Protein AF-X1AUD4-F1 (afdb_monomer)

Foldseek 3Di:
DVVVVVDDDDPPDDDDDDDDDVVVLVVLCVQLVQPLSVVCVVVVHLVLLVLLCQLVVHDSVPQDPLSSVLSVLLVVCQLVPNQLVRSCVVNVHDSVSSVSSNVSVCVSRVSSVVSVVVVVVCCVPPPD

Radius of gyration: 17.7 Å; Cα contacts (8 Å, |Δi|>4): 99; chains: 1; bounding box: 44×34×53 Å

pLDDT: mean 92.96, std 5.99, range [53.84, 97.88]

Solvent-accessible surface area (backbone atoms only — not comparable to full-atom values): 7396 Å² total; per-residue (Å²): 120,71,77,66,67,74,72,74,69,61,90,100,56,80,88,85,88,87,77,75,85,60,51,70,60,53,49,46,22,64,75,28,63,20,62,62,54,39,53,38,61,76,67,70,48,62,56,38,35,52,50,23,15,62,75,68,72,44,54,65,87,70,49,44,77,64,46,28,50,51,29,43,53,48,55,57,31,54,81,68,66,49,48,40,65,57,45,7,65,74,70,72,53,53,47,68,58,30,41,51,52,53,50,54,50,34,72,66,32,51,37,47,45,53,44,51,52,49,50,53,49,44,41,75,74,65,72,109

Organism: NCBI:txid412755

Mean predicted aligned error: 4.43 Å

Secondary structure (DSSP, 8-state):
-GGGGG----TT--------TTHHHHHHHHHH--HHHHHHHHTT--HHHHHHHHHTT--TTT--HHHHHHHHHHHHHHHTT--HHHHHHHHTS-HHHHHHHHHHHHHHSHHHHHHHHHHHHHHHHH--

Nearest PDB structures (foldseek):
  6ur2-assembly1_A  TM=9.340E-01  e=1.225E-08  Geobacillus stearothermophilus
  4dqs-assembly1_A  TM=9.411E-01  e=4.399E-08  Geobacillus kaustophilus HTA426
  2kfn-assembly1_A  TM=9.253E-01  e=4.179E-08  Escherichia coli
  3ht3-assembly2_D  TM=9.462E-01  e=1.104E-07  Geobacillus stearothermophilus
  3po4-assembly1_A  TM=9.477E-01  e=2.146E-07  Thermus aquaticus

Structure (mmCIF, N/CA/C/O backbone):
data_AF-X1AUD4-F1
#
_entry.id   AF-X1AUD4-F1
#
loop_
_atom_site.group_PDB
_atom_site.id
_atom_site.type_symbol
_atom_site.label_atom_id
_atom_site.label_alt_id
_atom_site.label_comp_id
_atom_site.label_asym_id
_atom_site.label_entity_id
_atom_site.label_seq_id
_atom_site.pdbx_PDB_ins_code
_atom_site.Cartn_x
_atom_site.Cartn_y
_atom_site.Cartn_z
_atom_site.occupancy
_atom_site.B_iso_or_equiv
_atom_site.auth_seq_id
_atom_site.auth_comp_id
_atom_site.auth_asym_id
_atom_site.auth_atom_id
_atom_site.pdbx_PDB_model_num
ATOM 1 N N . ARG A 1 1 ? 15.365 6.871 -14.821 1.00 62.34 1 ARG A N 1
ATOM 2 C CA . ARG A 1 1 ? 15.147 5.949 -15.968 1.00 62.34 1 ARG A CA 1
ATOM 3 C C . ARG A 1 1 ? 16.398 5.852 -16.841 1.00 62.34 1 ARG A C 1
ATOM 5 O O . ARG A 1 1 ? 16.784 4.738 -17.149 1.00 62.34 1 ARG A O 1
ATOM 12 N N . GLU A 1 2 ? 17.062 6.969 -17.153 1.00 75.00 2 GLU A N 1
ATOM 13 C CA . GLU A 1 2 ? 18.280 7.003 -17.986 1.00 75.00 2 GLU A CA 1
ATOM 14 C C . GLU A 1 2 ? 19.479 6.236 -17.399 1.00 75.00 2 GLU A C 1
ATOM 16 O O . GLU A 1 2 ? 20.098 5.453 -18.105 1.00 75.00 2 GLU A O 1
ATOM 21 N N . THR A 1 3 ? 19.750 6.336 -16.093 1.00 84.19 3 THR A N 1
ATOM 22 C CA . THR A 1 3 ? 20.922 5.687 -15.466 1.00 84.19 3 THR A CA 1
ATOM 23 C C . THR A 1 3 ? 20.921 4.158 -15.572 1.00 84.19 3 THR A C 1
ATOM 25 O O . THR A 1 3 ? 21.978 3.546 -15.643 1.00 84.19 3 THR A O 1
ATOM 28 N N . ARG A 1 4 ? 19.739 3.522 -15.624 1.00 86.06 4 ARG A N 1
ATOM 29 C CA . ARG A 1 4 ? 19.626 2.059 -15.763 1.00 86.06 4 ARG A CA 1
ATOM 30 C C . ARG A 1 4 ? 20.010 1.570 -17.164 1.00 86.06 4 ARG A C 1
ATOM 32 O O . ARG A 1 4 ? 20.419 0.428 -17.298 1.00 86.06 4 ARG A O 1
ATOM 39 N N . LYS A 1 5 ? 19.920 2.428 -18.189 1.00 88.44 5 LYS A N 1
ATOM 40 C CA . LYS A 1 5 ? 20.269 2.080 -19.578 1.00 88.44 5 LYS A CA 1
ATOM 41 C C . LYS A 1 5 ? 21.779 1.942 -19.803 1.00 88.44 5 LYS A C 1
ATOM 43 O O . LYS A 1 5 ? 22.180 1.413 -20.829 1.00 88.44 5 LYS A O 1
ATOM 48 N N . ALA A 1 6 ? 22.601 2.426 -18.870 1.00 92.38 6 ALA A N 1
ATOM 49 C CA . ALA A 1 6 ? 24.057 2.314 -18.948 1.00 92.38 6 ALA A CA 1
ATOM 50 C C . ALA A 1 6 ? 24.566 0.890 -18.656 1.00 92.38 6 ALA A C 1
ATOM 52 O O . ALA A 1 6 ? 25.694 0.560 -19.013 1.00 92.38 6 ALA A O 1
ATOM 53 N N . PHE A 1 7 ? 23.748 0.045 -18.022 1.00 92.00 7 PHE A N 1
ATOM 54 C CA . PHE A 1 7 ? 24.074 -1.356 -17.773 1.00 92.00 7 PHE A CA 1
ATOM 55 C C . PHE A 1 7 ? 23.689 -2.181 -19.002 1.00 92.00 7 PHE A C 1
ATOM 57 O O . PHE A 1 7 ? 22.526 -2.539 -19.183 1.00 92.00 7 PHE A O 1
ATOM 64 N N . ILE A 1 8 ? 24.673 -2.440 -19.860 1.00 92.69 8 ILE A N 1
ATOM 65 C CA . ILE A 1 8 ? 24.530 -3.248 -21.073 1.00 92.69 8 ILE A CA 1
ATOM 66 C C . ILE A 1 8 ? 25.237 -4.593 -20.907 1.00 92.69 8 ILE A C 1
ATOM 68 O O . ILE A 1 8 ? 26.189 -4.718 -20.138 1.00 92.69 8 ILE A O 1
ATOM 72 N N . VAL A 1 9 ? 24.765 -5.598 -21.637 1.00 94.44 9 VAL A N 1
ATOM 73 C CA . VAL A 1 9 ? 25.384 -6.926 -21.703 1.00 94.44 9 VAL A CA 1
ATOM 74 C C . VAL A 1 9 ? 26.079 -7.107 -23.050 1.00 94.44 9 VAL A C 1
ATOM 76 O O . VAL A 1 9 ? 25.730 -6.445 -24.027 1.00 94.44 9 VAL A O 1
ATOM 79 N N . ASN A 1 10 ? 27.077 -7.988 -23.091 1.00 94.75 10 ASN A N 1
ATOM 80 C CA . ASN A 1 10 ? 27.814 -8.299 -24.314 1.00 94.75 10 ASN A CA 1
ATOM 81 C C . ASN A 1 10 ? 26.915 -8.950 -25.374 1.00 94.75 10 ASN A C 1
ATOM 83 O O . ASN A 1 10 ? 25.841 -9.476 -25.071 1.00 94.75 10 ASN A O 1
ATOM 87 N N . GLU A 1 11 ? 27.401 -8.980 -26.615 1.00 93.00 11 GLU A N 1
ATOM 88 C CA . GLU A 1 11 ?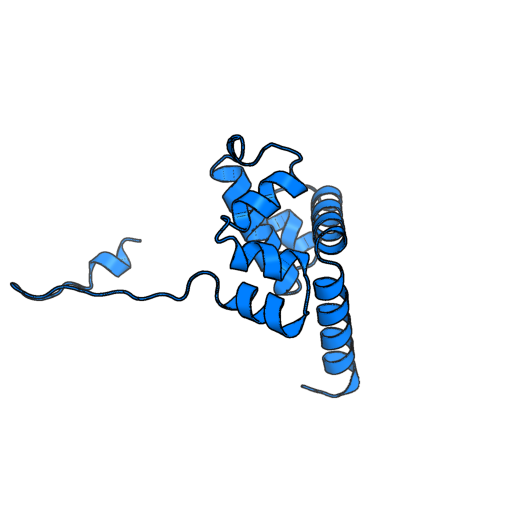 26.759 -9.730 -27.692 1.00 93.00 11 GLU A CA 1
ATOM 89 C C . GLU A 1 11 ? 26.496 -11.188 -27.265 1.00 93.00 11 GLU A C 1
ATOM 91 O O . GLU A 1 11 ? 27.277 -11.804 -26.528 1.00 93.00 11 GLU A O 1
ATOM 96 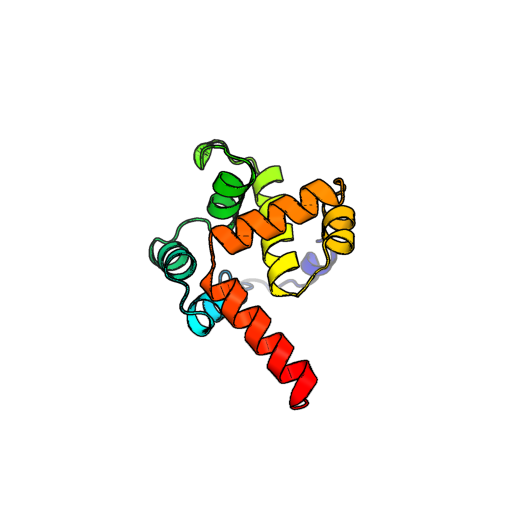N N . ASN A 1 12 ? 25.359 -11.730 -27.704 1.00 95.06 12 ASN A N 1
ATOM 97 C CA . ASN A 1 12 ? 24.858 -13.067 -27.356 1.00 95.06 12 ASN A CA 1
ATOM 98 C C . ASN A 1 12 ? 24.513 -13.298 -25.867 1.00 95.06 12 ASN A C 1
ATOM 100 O O . ASN A 1 12 ? 24.277 -14.440 -25.480 1.00 95.06 12 ASN A O 1
ATOM 104 N N . HIS A 1 13 ? 24.439 -12.249 -25.038 1.00 96.19 13 HIS A N 1
ATOM 105 C CA . HIS A 1 13 ? 23.948 -12.328 -23.657 1.00 96.19 13 HIS A CA 1
ATOM 106 C C . HIS A 1 13 ? 22.642 -11.548 -23.478 1.00 96.19 13 HIS A C 1
ATOM 108 O O . HIS A 1 13 ? 22.326 -10.640 -24.245 1.00 96.19 13 HIS A O 1
ATOM 114 N N . ILE A 1 14 ? 21.892 -11.890 -22.428 1.00 94.56 14 ILE A N 1
ATOM 115 C CA . ILE A 1 14 ? 20.691 -11.165 -22.004 1.00 94.56 14 ILE A CA 1
ATOM 116 C C . ILE A 1 14 ? 20.821 -10.737 -20.545 1.00 94.56 14 ILE A C 1
ATOM 118 O O . ILE A 1 14 ? 21.439 -11.429 -19.736 1.00 94.56 14 ILE A O 1
ATOM 122 N N . LEU A 1 15 ? 20.216 -9.600 -20.207 1.00 94.00 15 LEU A N 1
ATOM 123 C CA . LEU A 1 15 ? 20.011 -9.202 -18.821 1.00 94.00 15 LEU A CA 1
ATOM 124 C C . LEU A 1 15 ? 18.664 -9.766 -18.356 1.00 94.00 15 LEU A C 1
ATOM 126 O O . LEU A 1 15 ? 17.633 -9.455 -18.951 1.00 94.00 15 LEU A O 1
ATOM 130 N N . LEU A 1 16 ? 18.680 -10.596 -17.314 1.00 93.94 16 LEU A N 1
ATOM 131 C CA . LEU A 1 16 ? 17.479 -11.155 -16.694 1.00 93.94 16 LEU A CA 1
ATOM 132 C C . LEU A 1 16 ? 17.183 -10.407 -15.389 1.00 93.94 16 LEU A C 1
ATOM 134 O O . LEU A 1 16 ? 18.053 -10.304 -14.527 1.00 93.94 16 LEU A O 1
ATOM 138 N N . GLU A 1 17 ? 15.955 -9.915 -15.239 1.00 92.31 17 GLU A N 1
ATOM 139 C CA . GLU A 1 17 ? 15.445 -9.310 -14.005 1.00 92.31 17 GLU A CA 1
ATOM 140 C C . GLU A 1 17 ? 14.322 -10.192 -13.454 1.00 92.31 17 GLU A C 1
ATOM 142 O O . GLU A 1 17 ? 13.410 -10.579 -14.186 1.00 92.31 17 GLU A O 1
ATOM 147 N N . ALA A 1 18 ? 14.397 -10.511 -12.164 1.00 94.12 18 ALA A N 1
ATOM 148 C CA . ALA A 1 18 ? 13.346 -11.200 -11.432 1.00 94.12 18 ALA A CA 1
ATOM 149 C C . ALA A 1 18 ? 13.052 -10.396 -10.163 1.00 94.12 18 ALA A C 1
ATOM 151 O O . ALA A 1 18 ? 13.925 -10.238 -9.311 1.00 94.12 18 ALA A O 1
ATOM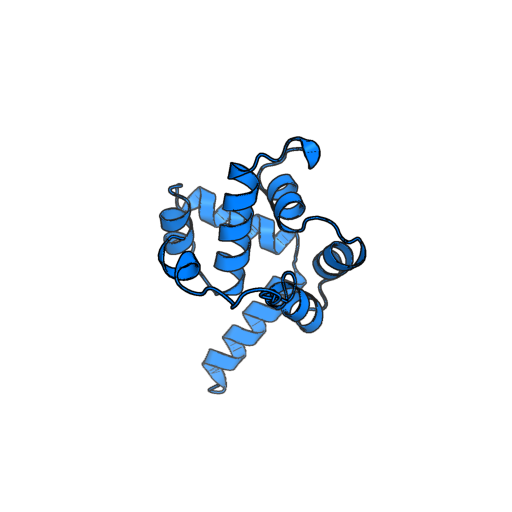 152 N N . ASP A 1 19 ? 11.834 -9.871 -10.070 1.00 93.56 19 ASP A N 1
ATOM 153 C CA . ASP A 1 19 ? 11.360 -9.059 -8.951 1.00 93.56 19 ASP A CA 1
ATOM 154 C C . ASP A 1 19 ? 10.142 -9.730 -8.315 1.00 93.56 19 ASP A C 1
ATOM 156 O O . ASP A 1 19 ? 9.276 -10.275 -9.011 1.00 93.56 19 ASP A O 1
ATOM 160 N N . TYR A 1 20 ? 10.068 -9.708 -6.985 1.00 92.00 20 TYR A N 1
ATOM 161 C CA . TYR A 1 20 ? 8.916 -10.268 -6.297 1.00 92.00 20 TYR A CA 1
ATOM 162 C C . TYR A 1 20 ? 7.710 -9.339 -6.424 1.00 92.00 20 TYR A C 1
ATOM 164 O O . TYR A 1 20 ? 7.689 -8.216 -5.919 1.00 92.00 20 TYR A O 1
ATOM 172 N N . SER A 1 21 ? 6.641 -9.862 -7.017 1.00 87.38 21 SER A N 1
ATOM 173 C CA . SER A 1 21 ? 5.390 -9.129 -7.186 1.00 87.38 21 SER A CA 1
ATOM 174 C C . SER A 1 21 ? 4.725 -8.827 -5.839 1.00 87.38 21 SER A C 1
ATOM 176 O O . SER A 1 21 ? 4.109 -9.695 -5.222 1.00 87.38 21 SER A O 1
ATOM 178 N N . GLN A 1 22 ? 4.839 -7.564 -5.408 1.00 90.19 22 GLN A N 1
ATOM 179 C CA . GLN A 1 22 ? 4.173 -7.001 -4.224 1.00 90.1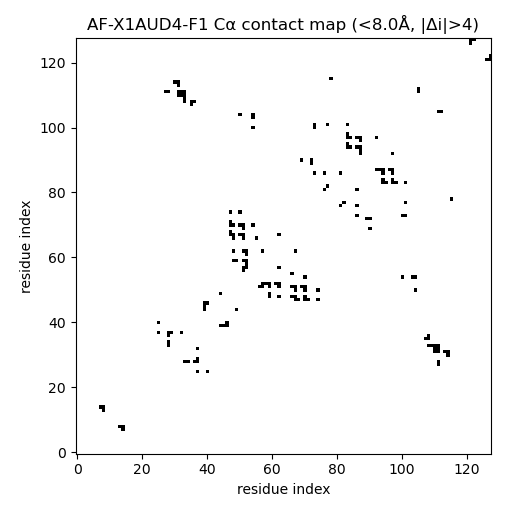9 22 GLN A CA 1
ATOM 180 C C . GLN A 1 22 ? 4.497 -7.749 -2.918 1.00 90.19 22 GLN A C 1
ATOM 182 O O . GLN A 1 22 ? 3.629 -7.920 -2.065 1.00 90.19 22 GLN A O 1
ATOM 187 N N . VAL A 1 23 ? 5.754 -8.179 -2.752 1.00 94.00 23 VAL A N 1
ATOM 188 C CA . VAL A 1 23 ? 6.189 -9.010 -1.612 1.00 94.00 23 VAL A CA 1
ATOM 189 C C . VAL A 1 23 ? 5.820 -8.429 -0.248 1.00 94.00 23 VAL A C 1
ATOM 191 O O . VAL A 1 23 ? 5.350 -9.160 0.613 1.00 94.00 23 VAL A O 1
ATOM 194 N N . GLU A 1 24 ? 5.950 -7.116 -0.068 1.00 93.69 24 GLU A N 1
ATOM 195 C CA . GLU A 1 24 ? 5.653 -6.438 1.201 1.00 93.69 24 GLU A CA 1
ATOM 196 C C . GLU A 1 24 ? 4.179 -6.570 1.590 1.00 93.69 24 GLU A C 1
ATOM 198 O O . GLU A 1 24 ? 3.858 -6.848 2.740 1.00 93.69 24 GLU A O 1
ATOM 203 N N . LEU A 1 25 ? 3.275 -6.440 0.617 1.00 93.88 25 LEU A N 1
ATOM 204 C CA . LEU A 1 25 ? 1.841 -6.573 0.857 1.00 93.88 25 LEU A CA 1
ATOM 205 C C . LEU A 1 25 ? 1.433 -8.034 1.064 1.00 93.88 25 LEU A C 1
ATOM 207 O O . LEU A 1 25 ? 0.514 -8.297 1.829 1.00 93.88 25 LEU A O 1
ATOM 211 N N . ARG A 1 26 ? 2.138 -8.984 0.439 1.00 94.75 26 ARG A N 1
ATOM 212 C CA . ARG A 1 26 ? 1.944 -10.421 0.691 1.00 94.75 26 ARG A CA 1
ATOM 213 C C . ARG A 1 26 ? 2.409 -10.816 2.093 1.00 94.75 26 ARG A C 1
ATOM 215 O O . ARG A 1 26 ? 1.735 -11.593 2.756 1.00 94.75 26 ARG A O 1
ATOM 222 N N . ILE A 1 27 ? 3.525 -10.252 2.560 1.00 95.56 27 ILE A N 1
ATOM 223 C CA . ILE A 1 27 ? 3.986 -10.417 3.945 1.00 95.56 27 ILE A CA 1
ATOM 224 C C . ILE A 1 27 ? 2.968 -9.803 4.904 1.00 95.56 27 ILE A C 1
ATOM 226 O O . ILE A 1 27 ? 2.600 -10.445 5.880 1.00 95.56 27 ILE A O 1
ATOM 230 N N . LEU A 1 28 ? 2.469 -8.600 4.612 1.00 95.44 28 LEU A N 1
ATOM 231 C CA . LEU A 1 28 ? 1.431 -7.976 5.428 1.00 95.44 28 LEU A CA 1
ATOM 232 C C . LEU A 1 28 ? 0.163 -8.833 5.487 1.00 95.44 28 LEU A C 1
ATOM 234 O O . LEU A 1 28 ? -0.360 -9.041 6.574 1.00 95.44 28 LEU A O 1
ATOM 238 N N . ALA A 1 29 ? -0.298 -9.366 4.352 1.00 95.62 29 ALA A N 1
ATOM 239 C CA . ALA A 1 29 ? -1.436 -10.284 4.291 1.00 95.62 29 ALA A CA 1
ATOM 240 C C . ALA A 1 29 ? -1.221 -11.504 5.193 1.00 95.62 29 ALA A C 1
ATOM 242 O O . ALA A 1 29 ? -2.101 -11.871 5.960 1.00 95.62 29 ALA A O 1
ATOM 243 N N . HIS A 1 30 ? -0.024 -12.090 5.138 1.00 96.62 30 HIS A N 1
ATOM 244 C CA . HIS A 1 30 ? 0.330 -13.241 5.957 1.00 96.62 30 HIS A CA 1
ATOM 245 C C . HIS A 1 30 ? 0.379 -12.916 7.456 1.00 96.62 30 HIS A C 1
ATOM 247 O O . HIS A 1 30 ? -0.131 -13.689 8.253 1.00 96.62 30 HIS A O 1
ATOM 253 N N . LEU A 1 31 ? 0.983 -11.789 7.844 1.00 96.56 31 LEU A N 1
ATOM 254 C CA . LEU A 1 31 ? 1.168 -11.422 9.253 1.00 96.56 31 LEU A CA 1
ATOM 255 C C . LEU A 1 31 ? -0.098 -10.872 9.914 1.00 96.56 31 LEU A C 1
ATOM 257 O O . LEU A 1 31 ? -0.279 -11.047 11.114 1.00 96.56 31 LEU A O 1
ATOM 261 N N . SER A 1 32 ? -0.930 -10.164 9.148 1.00 97.06 32 SER A N 1
ATOM 262 C CA . SER A 1 32 ? -2.209 -9.636 9.634 1.00 97.06 32 SER A CA 1
ATOM 263 C C . SER A 1 32 ? -3.332 -10.665 9.595 1.00 97.06 32 SER A C 1
ATOM 265 O O . SER A 1 32 ? -4.341 -10.455 10.250 1.00 97.06 32 SER A O 1
ATOM 267 N N . GLU A 1 33 ? -3.176 -11.740 8.815 1.00 97.38 33 GLU A N 1
ATOM 268 C CA . GLU A 1 33 ? -4.224 -12.736 8.556 1.00 97.38 33 GLU A CA 1
ATOM 269 C C . GLU A 1 33 ? -5.531 -12.121 8.011 1.00 97.38 33 GLU A C 1
ATOM 271 O O . GLU A 1 33 ? -6.613 -12.690 8.136 1.00 97.38 33 GLU A O 1
ATOM 276 N N . ASP A 1 34 ? -5.442 -10.951 7.370 1.00 97.25 34 ASP A N 1
ATOM 277 C CA . ASP A 1 34 ? -6.601 -10.256 6.821 1.00 97.25 34 ASP A CA 1
ATOM 278 C C . ASP A 1 34 ? -7.152 -10.996 5.595 1.00 97.25 34 ASP A C 1
ATOM 280 O O . ASP A 1 34 ? -6.536 -11.017 4.524 1.00 97.25 34 ASP A O 1
ATOM 284 N N . GLU A 1 35 ? -8.331 -11.607 5.740 1.00 95.81 35 GLU A N 1
ATOM 285 C CA . GLU A 1 35 ? -8.935 -12.433 4.692 1.00 95.81 35 GLU A CA 1
ATOM 286 C C . GLU A 1 35 ? -9.191 -11.651 3.400 1.00 95.81 35 GLU A C 1
ATOM 288 O O . GLU A 1 35 ? -9.032 -12.206 2.311 1.00 95.81 35 GLU A O 1
ATOM 293 N N . ASN A 1 36 ? -9.564 -10.370 3.475 1.00 93.38 36 ASN A N 1
ATOM 294 C CA . ASN A 1 36 ? -9.799 -9.560 2.279 1.00 93.38 36 ASN A CA 1
ATOM 295 C C . ASN A 1 36 ? -8.491 -9.340 1.516 1.00 93.38 36 ASN A C 1
ATOM 297 O O . ASN A 1 36 ? -8.450 -9.474 0.287 1.0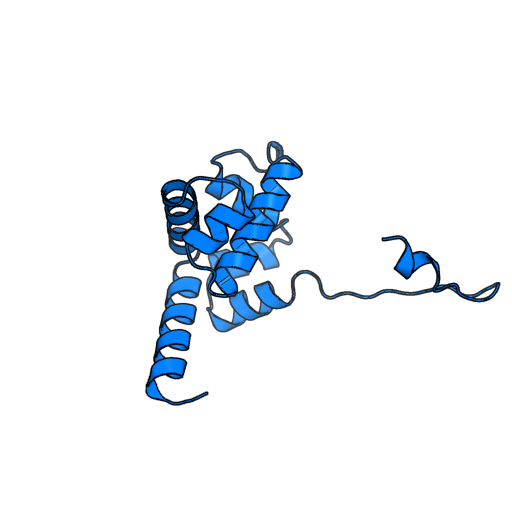0 93.38 36 ASN A O 1
ATOM 301 N N . LEU A 1 37 ? -7.413 -9.046 2.243 1.00 94.19 37 LEU A N 1
ATOM 302 C CA . LEU A 1 37 ? -6.092 -8.871 1.660 1.00 94.19 37 LEU A CA 1
ATOM 303 C C . LEU A 1 37 ? -5.546 -10.191 1.095 1.00 94.19 37 LEU A C 1
ATOM 305 O O . LEU A 1 37 ? -5.075 -10.211 -0.044 1.00 94.19 37 LEU A O 1
ATOM 309 N N . ILE A 1 38 ? -5.669 -11.300 1.827 1.00 95.88 38 ILE A N 1
ATOM 310 C CA . ILE A 1 38 ? -5.264 -12.640 1.371 1.00 95.88 38 ILE A CA 1
ATOM 311 C C . ILE A 1 38 ? -6.014 -13.018 0.090 1.00 95.88 38 ILE A C 1
ATOM 313 O O . ILE A 1 38 ? -5.384 -13.298 -0.933 1.00 95.88 38 ILE A O 1
ATOM 317 N N . ASN A 1 39 ? -7.348 -12.930 0.099 1.00 94.38 39 ASN A N 1
ATOM 318 C CA . ASN A 1 39 ? -8.185 -13.258 -1.056 1.00 94.38 39 ASN A CA 1
ATOM 319 C C . ASN A 1 39 ? -7.829 -12.419 -2.293 1.00 94.38 39 ASN A C 1
ATOM 321 O O . ASN A 1 39 ? -7.921 -12.908 -3.422 1.00 94.38 39 ASN A O 1
ATOM 325 N N . SER A 1 40 ? -7.415 -11.161 -2.106 1.00 92.50 40 SER A N 1
ATOM 326 C CA . SER A 1 40 ? -6.981 -10.310 -3.218 1.00 92.50 40 SER A CA 1
ATOM 327 C C . SER A 1 40 ? -5.714 -10.840 -3.906 1.00 92.50 40 SER A C 1
ATOM 329 O O . SER A 1 40 ? -5.587 -10.759 -5.127 1.00 92.50 40 SER A O 1
ATOM 331 N N . PHE A 1 41 ? -4.799 -11.454 -3.154 1.00 92.38 41 PHE A N 1
ATOM 332 C CA . PHE A 1 41 ? -3.576 -12.028 -3.710 1.00 92.38 41 PHE A CA 1
ATOM 333 C C . PHE A 1 41 ? -3.759 -13.446 -4.248 1.00 92.38 41 PHE A C 1
ATOM 335 O O . PHE A 1 41 ? -3.083 -13.803 -5.212 1.00 92.38 41 PHE A O 1
ATOM 342 N N . GLU A 1 42 ? -4.656 -14.244 -3.668 1.00 93.31 42 GLU A N 1
ATOM 343 C CA . GLU A 1 42 ? -4.961 -15.596 -4.159 1.00 93.31 42 GLU A CA 1
ATOM 344 C C . GLU A 1 42 ? -5.700 -15.585 -5.499 1.00 93.31 42 GLU A C 1
ATOM 346 O O . GLU A 1 42 ? -5.499 -16.464 -6.334 1.00 93.31 42 GLU A O 1
ATOM 351 N N . ARG A 1 43 ? -6.530 -14.564 -5.736 1.00 92.31 43 ARG A N 1
ATOM 352 C CA . ARG A 1 43 ? -7.289 -14.401 -6.987 1.00 92.31 43 ARG A CA 1
ATOM 353 C C . ARG A 1 43 ? -6.496 -13.718 -8.104 1.00 92.31 43 ARG A C 1
ATOM 355 O O . ARG A 1 43 ? -7.076 -13.427 -9.146 1.00 92.31 43 ARG A O 1
ATOM 362 N N . ASP A 1 44 ? -5.214 -13.433 -7.870 1.00 86.44 44 ASP A N 1
ATOM 363 C CA . ASP A 1 44 ? -4.311 -12.723 -8.788 1.00 86.44 44 ASP A CA 1
ATOM 364 C C . ASP A 1 44 ? -4.917 -11.421 -9.352 1.00 86.44 44 ASP A C 1
ATOM 366 O O . ASP A 1 44 ? -4.697 -11.031 -10.501 1.00 86.44 44 ASP A O 1
ATOM 370 N N . VAL A 1 45 ? -5.732 -10.733 -8.541 1.00 87.25 45 VAL A N 1
ATOM 371 C CA . VAL A 1 45 ? -6.304 -9.446 -8.940 1.00 87.25 45 VAL A CA 1
ATOM 372 C C . VAL A 1 45 ? -5.255 -8.351 -8.779 1.00 87.25 45 VAL A C 1
ATOM 374 O O . VAL A 1 45 ? -4.437 -8.371 -7.861 1.00 87.25 45 VAL A O 1
ATOM 377 N N . ASP A 1 46 ? -5.284 -7.344 -9.657 1.00 92.44 46 ASP A N 1
ATOM 378 C CA . ASP A 1 46 ? -4.432 -6.163 -9.497 1.00 92.44 46 ASP A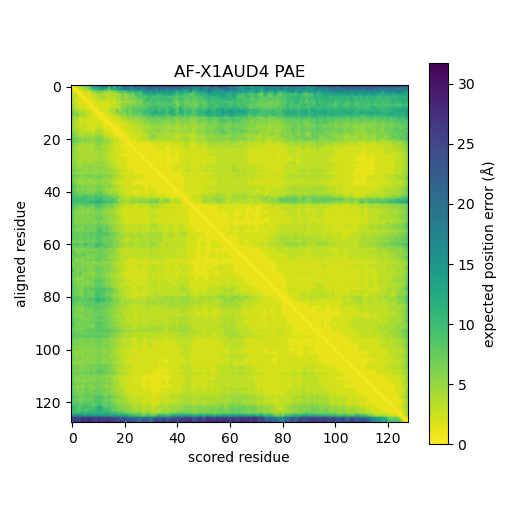 CA 1
ATOM 379 C C . ASP A 1 46 ? -4.849 -5.412 -8.229 1.00 92.44 46 ASP A C 1
ATOM 381 O O . ASP A 1 46 ? -5.772 -4.594 -8.246 1.00 92.44 46 ASP A O 1
ATOM 385 N N . PHE A 1 47 ? -4.157 -5.699 -7.127 1.00 92.19 47 PHE A N 1
ATOM 386 C CA . PHE A 1 47 ? -4.484 -5.185 -5.802 1.00 92.19 47 PHE A CA 1
ATOM 387 C C . PHE A 1 47 ? -4.595 -3.658 -5.777 1.00 92.19 47 PHE A C 1
ATOM 389 O O . PHE A 1 47 ? -5.517 -3.111 -5.188 1.00 92.19 47 PHE A O 1
ATOM 396 N N . HIS A 1 48 ? -3.722 -2.939 -6.491 1.00 94.75 48 HIS A N 1
ATOM 397 C CA . HIS A 1 48 ? -3.798 -1.477 -6.544 1.00 94.75 48 HIS A CA 1
ATOM 398 C C . HIS A 1 48 ? -5.018 -0.972 -7.316 1.00 94.75 48 HIS A C 1
ATOM 400 O O . HIS A 1 48 ? -5.517 0.110 -7.011 1.00 94.75 48 HIS A O 1
ATOM 406 N N . ARG A 1 49 ? -5.497 -1.718 -8.320 1.00 95.75 49 ARG A N 1
ATOM 407 C CA . ARG A 1 49 ? -6.783 -1.409 -8.959 1.00 95.75 49 ARG A CA 1
ATOM 408 C C . ARG A 1 49 ? -7.941 -1.716 -8.024 1.00 95.75 49 ARG A C 1
ATOM 410 O O . ARG A 1 49 ? -8.841 -0.891 -7.954 1.00 95.75 49 ARG A O 1
ATOM 417 N N . LEU A 1 50 ? -7.888 -2.827 -7.288 1.00 94.00 50 LEU A N 1
ATOM 418 C CA . LEU A 1 50 ? -8.910 -3.182 -6.300 1.00 94.00 50 LEU A CA 1
ATOM 419 C C . LEU A 1 50 ? -9.055 -2.088 -5.247 1.00 94.00 50 LEU A C 1
ATOM 421 O O . LEU A 1 50 ? -10.142 -1.542 -5.082 1.00 94.00 50 LEU A O 1
ATOM 425 N N . THR A 1 51 ? -7.944 -1.685 -4.632 1.00 93.50 51 THR A N 1
ATOM 426 C CA . THR A 1 51 ? -7.943 -0.579 -3.674 1.00 93.50 51 THR A CA 1
ATOM 427 C C . THR A 1 51 ? -8.457 0.714 -4.316 1.00 93.50 51 THR A C 1
ATOM 429 O O . THR A 1 51 ? -9.260 1.415 -3.716 1.00 93.50 51 THR A O 1
ATOM 432 N N . ALA A 1 52 ? -8.044 1.043 -5.547 1.00 95.81 52 ALA A N 1
ATOM 433 C CA . ALA A 1 52 ? -8.535 2.245 -6.227 1.00 95.81 52 ALA A CA 1
ATOM 434 C C . ALA A 1 52 ? -10.051 2.200 -6.473 1.00 95.81 52 ALA A C 1
ATOM 436 O O . ALA A 1 52 ? -10.739 3.191 -6.261 1.00 95.81 52 ALA A O 1
ATOM 437 N N . SER A 1 53 ? -10.570 1.058 -6.919 1.00 95.44 53 SER A N 1
ATOM 438 C CA . SER A 1 53 ? -11.997 0.847 -7.158 1.00 95.44 53 SER A CA 1
ATOM 439 C C . SER A 1 53 ? -12.808 1.086 -5.883 1.00 95.44 53 SER A C 1
ATOM 441 O O . SER A 1 53 ? -13.817 1.785 -5.927 1.00 95.44 53 SER A O 1
ATOM 443 N N . GLN A 1 54 ? -12.312 0.587 -4.749 1.00 91.62 54 GLN A N 1
ATOM 444 C CA . GLN A 1 54 ? -12.933 0.751 -3.436 1.00 91.62 54 GLN A CA 1
ATOM 445 C C . GLN A 1 54 ? -12.862 2.205 -2.942 1.00 91.62 54 GLN A C 1
ATOM 447 O O . GLN A 1 54 ? -13.899 2.800 -2.670 1.00 91.62 54 GLN A O 1
ATOM 452 N N . LEU A 1 55 ? -11.665 2.802 -2.897 1.00 91.75 55 LEU A N 1
ATOM 453 C CA . LEU A 1 55 ? -11.448 4.143 -2.331 1.00 91.75 55 LEU A CA 1
ATOM 454 C C . LEU A 1 55 ? -12.092 5.268 -3.148 1.00 91.75 55 LEU A C 1
ATOM 456 O O . LEU A 1 55 ? -12.555 6.263 -2.598 1.00 91.75 55 LEU A O 1
ATOM 460 N N . PHE A 1 56 ? -12.095 5.136 -4.476 1.00 92.31 56 PHE A N 1
ATOM 461 C CA . PHE A 1 56 ? -12.657 6.151 -5.371 1.00 92.31 56 PHE A CA 1
ATOM 462 C C . PHE A 1 56 ? -14.090 5.829 -5.802 1.00 92.31 56 PHE A C 1
ATOM 464 O O . PHE A 1 56 ? -14.667 6.588 -6.578 1.00 92.31 56 PHE A O 1
ATOM 471 N N . ASN A 1 57 ? -14.660 4.723 -5.307 1.00 93.31 57 ASN A N 1
ATOM 472 C CA . ASN A 1 57 ? -16.006 4.255 -5.627 1.00 93.31 57 ASN A CA 1
ATOM 473 C C . ASN A 1 57 ? -16.283 4.196 -7.146 1.00 93.31 57 ASN A C 1
ATOM 475 O O . ASN A 1 57 ? -17.280 4.719 -7.646 1.00 93.31 57 ASN A O 1
ATOM 479 N N . VAL A 1 58 ? -15.366 3.572 -7.888 1.00 96.56 58 VAL A N 1
ATOM 480 C CA . VAL A 1 58 ? -15.467 3.339 -9.341 1.00 96.56 58 VAL A CA 1
ATOM 481 C C . VAL A 1 58 ? -15.337 1.855 -9.634 1.00 96.56 58 VAL A C 1
ATOM 483 O O . VAL A 1 58 ? -14.758 1.119 -8.835 1.00 96.56 58 VAL A O 1
ATOM 486 N N . LYS A 1 59 ? -15.819 1.376 -10.782 1.00 96.88 59 LYS A N 1
ATOM 487 C CA . LYS A 1 59 ? -15.613 -0.034 -11.140 1.00 96.88 59 LYS A CA 1
ATOM 488 C C . LYS A 1 59 ? -14.143 -0.317 -11.467 1.00 96.88 59 LYS A C 1
ATOM 490 O O . LYS A 1 59 ? -13.394 0.564 -11.883 1.00 96.88 59 LYS A O 1
ATOM 495 N N . MET A 1 60 ? -13.723 -1.571 -11.309 1.00 94.81 60 MET A N 1
ATOM 496 C CA . MET A 1 60 ? -12.342 -2.022 -11.555 1.00 94.81 60 MET A CA 1
ATOM 497 C C . MET A 1 60 ? -11.811 -1.697 -12.961 1.00 94.81 60 MET A C 1
ATOM 499 O O . MET A 1 60 ? -10.633 -1.362 -13.132 1.00 94.81 60 MET A O 1
ATOM 503 N N . ASP A 1 61 ? -12.676 -1.804 -13.964 1.00 96.06 61 ASP A N 1
ATOM 504 C CA . ASP A 1 61 ? -12.415 -1.492 -15.370 1.00 96.06 61 ASP A CA 1
ATOM 505 C C . ASP A 1 61 ? -12.372 0.020 -15.648 1.00 96.06 61 ASP A C 1
ATOM 507 O O . ASP A 1 61 ? -11.666 0.459 -16.555 1.00 96.06 61 ASP A O 1
ATOM 511 N N . GLU A 1 62 ? -13.030 0.824 -14.813 1.00 97.31 62 GLU A N 1
ATOM 512 C CA . GLU A 1 62 ? -13.011 2.292 -14.852 1.00 97.31 62 GLU A CA 1
ATOM 513 C C . GLU A 1 62 ? -11.793 2.893 -14.121 1.00 97.31 62 GLU A C 1
ATOM 515 O O . GLU A 1 62 ? -11.511 4.090 -14.235 1.00 97.31 62 GLU A O 1
ATOM 520 N N . VAL A 1 63 ? -11.009 2.076 -13.404 1.00 97.88 63 VAL A N 1
ATOM 521 C CA . VAL A 1 63 ? -9.791 2.540 -12.727 1.00 97.88 63 VAL A CA 1
ATOM 522 C C . VAL A 1 63 ? -8.756 3.012 -13.752 1.00 97.88 63 VAL A C 1
ATOM 524 O O . VAL A 1 63 ? -8.149 2.231 -14.496 1.00 97.88 63 VAL A O 1
ATOM 527 N N . THR A 1 64 ? -8.488 4.316 -13.738 1.00 97.81 64 THR A N 1
ATOM 528 C CA . THR A 1 64 ? -7.467 4.936 -14.589 1.00 97.81 64 THR A CA 1
ATOM 529 C C . THR A 1 64 ? -6.046 4.683 -14.056 1.00 97.81 64 THR A C 1
ATOM 531 O O . THR A 1 64 ? -5.855 4.420 -12.862 1.00 97.81 64 THR A O 1
ATOM 534 N N . PRO A 1 65 ? -4.995 4.821 -14.891 1.00 97.12 65 PRO A N 1
ATOM 535 C CA . PRO A 1 65 ? -3.606 4.734 -14.430 1.00 97.12 65 PRO A CA 1
ATOM 536 C C . PRO A 1 65 ? -3.251 5.734 -13.320 1.00 97.12 65 PRO A C 1
ATOM 538 O O . PRO A 1 65 ? -2.368 5.457 -12.506 1.00 97.12 65 PRO A O 1
ATOM 541 N N . THR A 1 66 ? -3.925 6.887 -13.288 1.00 95.69 66 THR A N 1
ATOM 542 C CA . THR A 1 66 ? -3.762 7.899 -12.238 1.00 95.69 66 THR A CA 1
ATOM 543 C C . THR A 1 66 ? -4.358 7.407 -10.926 1.00 95.69 66 THR A C 1
ATOM 545 O O . THR A 1 66 ? -3.639 7.375 -9.932 1.00 95.69 66 THR A O 1
ATOM 548 N N . LEU A 1 67 ? -5.606 6.921 -10.936 1.00 95.50 67 LEU A N 1
ATOM 549 C CA . LEU A 1 67 ? -6.258 6.366 -9.742 1.00 95.50 67 LEU A CA 1
ATOM 550 C C . LEU A 1 67 ? -5.474 5.179 -9.174 1.00 95.50 67 LEU A C 1
ATOM 552 O O . LEU A 1 67 ? -5.182 5.138 -7.981 1.00 95.50 67 LEU A O 1
ATOM 556 N N . ARG A 1 68 ? -5.012 4.268 -10.040 1.00 96.62 68 ARG A N 1
ATOM 557 C CA . ARG A 1 68 ? -4.144 3.150 -9.642 1.00 96.62 68 ARG A CA 1
ATOM 558 C C . ARG A 1 68 ? -2.847 3.625 -8.976 1.00 96.62 68 ARG A C 1
ATOM 560 O O . ARG A 1 68 ? -2.364 3.002 -8.032 1.00 96.62 68 ARG A O 1
ATOM 567 N N . ARG A 1 69 ? -2.245 4.714 -9.470 1.00 94.62 69 ARG A N 1
ATOM 568 C CA . ARG A 1 69 ? -1.019 5.287 -8.891 1.00 94.62 69 ARG A CA 1
ATOM 569 C C . ARG A 1 69 ? -1.286 5.933 -7.533 1.00 94.62 69 ARG A C 1
ATOM 571 O O . ARG A 1 69 ? -0.464 5.753 -6.636 1.00 94.62 69 ARG A O 1
ATOM 578 N N . SER A 1 70 ? -2.407 6.637 -7.386 1.00 93.50 70 SER A N 1
ATOM 579 C CA . SER A 1 70 ? -2.843 7.204 -6.108 1.00 93.50 70 SER A CA 1
ATOM 580 C C . SER A 1 70 ? -3.095 6.102 -5.083 1.00 93.50 70 SER A C 1
ATOM 582 O O . SER A 1 70 ? -2.493 6.137 -4.018 1.00 93.50 70 SER A O 1
ATOM 584 N N . ALA A 1 71 ? -3.844 5.055 -5.439 1.00 94.75 71 ALA A N 1
ATOM 585 C CA . ALA A 1 71 ? -4.073 3.902 -4.568 1.00 94.75 71 ALA A CA 1
ATOM 586 C C . ALA A 1 71 ? -2.772 3.190 -4.174 1.00 94.75 71 ALA A C 1
ATOM 588 O O . ALA A 1 71 ? -2.578 2.839 -3.016 1.00 94.75 71 ALA A O 1
ATOM 589 N N . LYS A 1 72 ? -1.811 3.054 -5.100 1.00 95.00 72 LYS A N 1
ATOM 590 C CA . LYS A 1 72 ? -0.467 2.568 -4.756 1.00 95.00 72 LYS A CA 1
ATOM 591 C C . LYS A 1 72 ? 0.210 3.459 -3.707 1.00 95.00 72 LYS A C 1
ATOM 593 O O . LYS A 1 72 ? 0.814 2.942 -2.773 1.00 95.00 72 LYS A O 1
ATOM 598 N N . ALA A 1 73 ? 0.149 4.780 -3.864 1.00 94.06 73 ALA A N 1
ATOM 599 C CA . ALA A 1 73 ? 0.726 5.710 -2.896 1.00 94.06 73 ALA A CA 1
ATOM 600 C C . ALA A 1 73 ? 0.006 5.669 -1.536 1.00 94.06 73 ALA A C 1
ATOM 602 O O . ALA A 1 73 ? 0.689 5.792 -0.524 1.00 94.06 73 ALA A O 1
ATOM 603 N N . ILE A 1 74 ? -1.312 5.445 -1.521 1.00 94.00 74 ILE A N 1
ATOM 604 C CA . ILE A 1 74 ? -2.119 5.242 -0.310 1.00 94.00 74 ILE A CA 1
ATOM 605 C C . ILE A 1 74 ? -1.701 3.952 0.395 1.00 94.00 74 ILE A C 1
ATOM 607 O O . ILE A 1 74 ? -1.241 4.034 1.527 1.00 94.00 74 ILE A O 1
ATOM 611 N N . ASN A 1 75 ? -1.727 2.800 -0.286 1.00 92.94 75 ASN A N 1
ATOM 612 C CA . ASN A 1 75 ? -1.357 1.504 0.302 1.00 92.94 75 ASN A CA 1
ATOM 613 C C . ASN A 1 75 ? 0.029 1.565 0.947 1.00 92.94 75 ASN A C 1
ATOM 615 O O . ASN A 1 75 ? 0.182 1.282 2.130 1.00 92.94 75 ASN A O 1
ATOM 619 N N . PHE A 1 76 ? 1.044 2.005 0.196 1.00 92.81 76 PHE A N 1
ATOM 620 C CA . PHE A 1 76 ? 2.393 2.113 0.750 1.00 92.81 76 PHE A CA 1
ATOM 621 C C . PHE A 1 76 ? 2.516 3.235 1.788 1.00 92.81 76 PHE A C 1
ATOM 623 O O . PHE A 1 76 ? 3.317 3.128 2.703 1.00 92.81 76 PHE A O 1
ATOM 630 N N . GLY A 1 77 ? 1.738 4.313 1.686 1.00 93.31 77 GLY A N 1
ATOM 631 C CA . GLY A 1 77 ? 1.699 5.341 2.724 1.00 93.31 77 GLY A CA 1
ATOM 632 C C . GLY A 1 77 ? 1.223 4.769 4.057 1.00 93.31 77 GLY A C 1
ATOM 633 O O . GLY A 1 77 ? 1.906 4.924 5.066 1.00 93.31 77 GLY A O 1
ATOM 634 N N . ILE A 1 78 ? 0.096 4.063 4.043 1.00 91.44 78 ILE A N 1
ATOM 635 C CA . ILE A 1 78 ? -0.556 3.533 5.241 1.00 91.44 78 ILE A CA 1
ATOM 636 C C . ILE A 1 78 ? 0.300 2.461 5.914 1.00 91.44 78 ILE A C 1
ATOM 638 O O . ILE A 1 78 ? 0.580 2.578 7.105 1.00 91.44 78 ILE A O 1
ATOM 642 N N . ILE A 1 79 ? 0.784 1.460 5.167 1.00 91.00 79 ILE A N 1
ATOM 643 C CA . ILE A 1 79 ? 1.550 0.348 5.766 1.00 91.00 79 ILE A CA 1
ATOM 644 C C . ILE A 1 79 ? 2.889 0.805 6.364 1.00 91.00 79 ILE A C 1
ATOM 646 O O . ILE A 1 79 ? 3.425 0.149 7.249 1.00 91.00 79 ILE A O 1
ATOM 650 N N . TYR A 1 80 ? 3.421 1.941 5.898 1.00 90.69 80 TYR A N 1
ATOM 651 C CA . TYR A 1 80 ? 4.633 2.561 6.435 1.00 90.69 80 TYR A CA 1
ATOM 652 C C . TYR A 1 80 ? 4.351 3.659 7.471 1.00 90.69 80 TYR A C 1
ATOM 654 O O . TYR A 1 80 ? 5.259 4.404 7.842 1.00 90.69 80 TYR A O 1
ATOM 662 N N . GLY A 1 81 ? 3.111 3.772 7.954 1.00 89.75 81 GLY A N 1
ATOM 663 C CA . GLY A 1 81 ? 2.747 4.684 9.037 1.00 89.75 81 GLY A CA 1
ATOM 664 C C . GLY A 1 81 ? 2.771 6.162 8.644 1.00 89.75 81 GLY A C 1
ATOM 665 O O . GLY A 1 81 ? 3.064 7.024 9.476 1.00 89.75 81 GLY A O 1
ATOM 666 N N . MET A 1 82 ? 2.498 6.484 7.377 1.00 93.50 82 MET A N 1
ATOM 667 C CA . MET A 1 82 ? 2.366 7.869 6.932 1.00 93.50 82 MET A CA 1
ATOM 668 C C . MET A 1 82 ? 1.172 8.530 7.627 1.00 93.50 82 MET A C 1
ATOM 670 O O . MET A 1 82 ? 0.059 8.014 7.612 1.00 93.50 82 MET A O 1
ATOM 674 N N . THR A 1 83 ? 1.401 9.701 8.218 1.00 93.62 83 THR A N 1
ATOM 675 C CA . THR A 1 83 ? 0.328 10.495 8.826 1.00 93.62 83 THR A CA 1
ATOM 676 C C . THR A 1 83 ? -0.604 11.062 7.752 1.00 93.62 83 THR A C 1
ATOM 678 O O . THR A 1 83 ? -0.185 11.235 6.604 1.00 93.62 83 THR A O 1
ATOM 681 N N . LYS A 1 84 ? -1.836 11.442 8.124 1.00 95.75 84 LYS A N 1
ATOM 682 C CA . LYS A 1 84 ? -2.774 12.112 7.203 1.00 95.75 84 LYS A CA 1
ATOM 683 C C . LYS A 1 84 ? -2.165 13.340 6.519 1.00 95.75 84 LYS A C 1
ATOM 685 O O . LYS A 1 84 ? -2.264 13.470 5.306 1.00 95.75 84 LYS A O 1
ATOM 690 N N . PHE A 1 85 ? -1.398 14.147 7.257 1.00 96.38 85 PHE A N 1
ATOM 691 C CA . PHE A 1 85 ? -0.627 15.268 6.709 1.00 96.38 85 PHE A CA 1
ATOM 692 C C . PHE A 1 85 ? 0.388 14.826 5.639 1.00 96.38 85 PHE A C 1
ATOM 694 O O . PHE A 1 85 ? 0.483 15.418 4.561 1.00 96.38 85 PHE A O 1
ATOM 701 N N . GLY A 1 86 ? 1.156 13.766 5.918 1.00 95.50 86 GLY A N 1
ATOM 702 C CA . GLY A 1 86 ? 2.134 13.227 4.973 1.00 95.50 86 GLY A CA 1
ATOM 703 C C . GLY A 1 86 ? 1.476 12.686 3.704 1.00 95.50 86 GLY A C 1
ATOM 704 O O . GLY A 1 86 ? 1.968 12.930 2.597 1.00 95.50 86 GLY A O 1
ATOM 705 N N . LEU A 1 87 ? 0.346 11.997 3.863 1.00 95.50 87 LEU A N 1
ATOM 706 C CA . LEU A 1 87 ? -0.408 11.417 2.760 1.00 95.50 87 LEU A CA 1
ATOM 707 C C . LEU A 1 87 ? -1.066 12.502 1.901 1.00 95.50 87 LEU A C 1
ATOM 709 O O . LEU A 1 87 ? -0.917 12.475 0.679 1.00 95.50 87 LEU A O 1
ATOM 713 N N . ALA A 1 88 ? -1.677 13.506 2.532 1.00 96.38 88 ALA A N 1
ATOM 714 C CA . ALA A 1 88 ? -2.256 14.672 1.871 1.00 96.38 88 ALA A CA 1
ATOM 715 C C . ALA A 1 88 ? -1.225 15.395 0.998 1.00 96.38 88 ALA A C 1
ATOM 717 O O . ALA A 1 88 ? -1.446 15.615 -0.193 1.00 96.38 88 ALA A O 1
ATOM 718 N N . LYS A 1 89 ? -0.032 15.655 1.548 1.00 95.56 89 LYS A N 1
ATOM 719 C CA . LYS A 1 89 ? 1.075 16.266 0.802 1.00 95.56 89 LYS A CA 1
ATOM 720 C C . LYS A 1 89 ? 1.545 15.400 -0.369 1.00 95.56 89 LYS A C 1
ATOM 722 O O . LYS A 1 89 ? 1.869 15.932 -1.429 1.00 95.56 89 LYS A O 1
ATOM 727 N N . ARG A 1 90 ? 1.613 14.076 -0.193 1.00 92.50 90 ARG A N 1
ATOM 728 C CA . ARG A 1 90 ? 2.069 13.143 -1.238 1.00 92.50 90 ARG A CA 1
ATOM 729 C C . ARG A 1 90 ? 1.084 13.039 -2.401 1.00 92.50 90 ARG A C 1
ATOM 731 O O . ARG A 1 90 ? 1.517 12.895 -3.543 1.00 92.50 90 ARG A O 1
ATOM 738 N N . LEU A 1 91 ? -0.210 13.070 -2.102 1.00 92.00 91 LEU A N 1
ATOM 739 C CA . LEU A 1 91 ? -1.286 12.967 -3.086 1.00 92.00 91 LEU A CA 1
ATOM 740 C C . LEU A 1 91 ? -1.735 14.330 -3.627 1.00 92.00 91 LEU A C 1
ATOM 742 O O . LEU A 1 91 ? -2.453 14.364 -4.621 1.00 92.00 91 LEU A O 1
ATOM 746 N N . ASN A 1 92 ? -1.271 15.428 -3.021 1.00 94.38 92 ASN A N 1
ATOM 747 C CA . ASN A 1 92 ? -1.703 16.792 -3.316 1.00 94.38 92 ASN A CA 1
ATOM 748 C C . ASN A 1 92 ? -3.226 16.967 -3.148 1.00 94.38 92 ASN A C 1
ATOM 750 O O . ASN A 1 92 ? -3.904 17.466 -4.046 1.00 94.38 92 ASN A O 1
ATOM 754 N N . ILE A 1 93 ? -3.740 16.521 -1.999 1.00 94.62 93 ILE A N 1
ATOM 755 C CA . ILE A 1 93 ? -5.157 16.571 -1.596 1.00 94.62 93 ILE A CA 1
ATOM 756 C C . ILE A 1 93 ? -5.297 17.247 -0.223 1.00 94.62 93 ILE A C 1
ATOM 758 O O . ILE A 1 93 ? -4.295 17.580 0.415 1.00 94.62 93 ILE A O 1
ATOM 762 N N . LEU A 1 94 ? -6.533 17.443 0.237 1.00 97.25 94 LEU A N 1
ATOM 763 C CA . LEU A 1 94 ? -6.816 17.962 1.578 1.00 97.25 94 LEU A CA 1
ATOM 764 C C . LEU A 1 94 ? -6.531 16.908 2.663 1.00 97.25 94 LEU A C 1
ATOM 766 O O . LEU A 1 94 ? -6.627 15.707 2.413 1.00 97.25 94 LEU A O 1
ATOM 770 N N . GLU A 1 95 ? -6.202 17.349 3.881 1.00 96.81 95 GLU A N 1
ATOM 771 C CA . GLU A 1 95 ? -5.961 16.437 5.014 1.00 96.81 95 GLU A CA 1
ATOM 772 C C . GLU A 1 95 ? -7.188 15.593 5.361 1.00 96.81 95 GLU A C 1
ATOM 774 O O . GLU A 1 95 ? -7.036 14.396 5.588 1.00 96.81 95 GLU A O 1
ATOM 779 N N . ASP A 1 96 ? -8.384 16.184 5.319 1.00 97.12 96 ASP A N 1
ATOM 780 C CA . ASP A 1 96 ? -9.644 15.477 5.582 1.00 97.12 96 ASP A CA 1
ATOM 781 C C . ASP A 1 96 ? -9.901 14.370 4.544 1.00 97.12 96 ASP A C 1
ATOM 783 O O . ASP A 1 96 ? -10.399 13.293 4.862 1.00 97.12 96 ASP A O 1
ATOM 787 N N . GLU A 1 97 ? -9.511 14.603 3.286 1.00 94.88 97 GLU A N 1
ATOM 788 C CA . GLU A 1 97 ? -9.618 13.602 2.220 1.00 94.88 97 GLU A CA 1
ATOM 789 C C . GLU A 1 97 ? -8.618 12.458 2.442 1.00 94.88 97 GLU A C 1
ATOM 791 O O . GLU A 1 97 ? -8.956 11.285 2.285 1.00 94.88 97 GLU A O 1
ATOM 796 N N . ALA A 1 98 ? -7.394 12.786 2.866 1.00 95.69 98 ALA A N 1
ATOM 797 C CA . ALA A 1 98 ? -6.392 11.790 3.224 1.00 95.69 98 ALA A CA 1
ATOM 798 C C . ALA A 1 98 ? -6.815 10.949 4.439 1.00 95.69 98 ALA A C 1
ATOM 800 O O . ALA A 1 98 ? -6.575 9.744 4.445 1.00 95.69 98 ALA A O 1
ATOM 801 N N . GLU A 1 99 ? -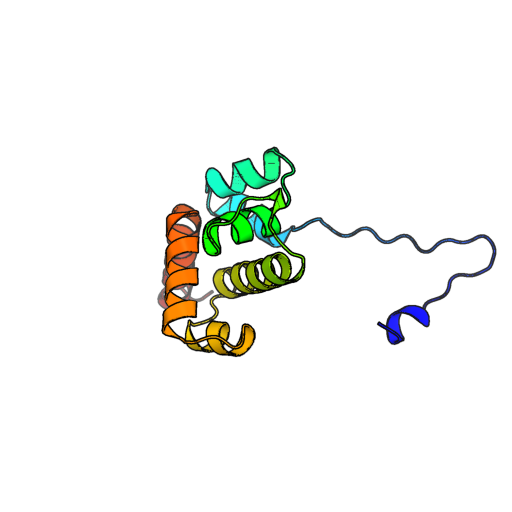7.437 11.564 5.446 1.00 96.19 99 GLU A N 1
ATOM 802 C CA . GLU A 1 99 ? -7.995 10.877 6.615 1.00 96.19 99 GLU A CA 1
ATOM 803 C C . GLU A 1 99 ? -9.091 9.893 6.204 1.00 96.19 99 GLU A C 1
ATOM 805 O O . GLU A 1 99 ? -8.986 8.712 6.521 1.00 96.19 99 GLU A O 1
ATOM 810 N N . ASN A 1 100 ? -10.042 10.332 5.377 1.00 95.62 100 ASN A N 1
ATOM 811 C CA . ASN A 1 100 ? -11.092 9.468 4.840 1.00 95.62 100 ASN A CA 1
ATOM 812 C C . ASN A 1 100 ? -10.523 8.270 4.050 1.00 95.62 100 ASN A C 1
ATOM 814 O O . ASN A 1 100 ? -11.001 7.148 4.193 1.00 95.62 100 ASN A O 1
ATOM 818 N N . TYR A 1 101 ? -9.464 8.459 3.252 1.00 95.12 101 TYR A N 1
ATOM 819 C CA . TYR A 1 101 ? -8.815 7.332 2.567 1.00 95.12 101 TYR A CA 1
ATOM 820 C C . TYR A 1 101 ? -8.131 6.350 3.524 1.00 95.12 101 TYR A C 1
ATOM 822 O O . TYR A 1 101 ? -8.115 5.150 3.248 1.00 95.12 101 TYR A O 1
ATOM 830 N N . ILE A 1 102 ? -7.556 6.835 4.628 1.00 94.69 102 ILE A N 1
ATOM 831 C CA . ILE A 1 102 ? -6.955 5.976 5.656 1.00 94.69 102 ILE A CA 1
ATOM 832 C C . ILE A 1 102 ? -8.041 5.160 6.361 1.00 94.69 102 ILE A C 1
ATOM 834 O O . ILE A 1 102 ? -7.876 3.953 6.532 1.00 94.69 102 ILE A O 1
ATOM 838 N N . GLU A 1 103 ? -9.147 5.802 6.732 1.00 95.00 103 GLU A N 1
ATOM 839 C CA . GLU A 1 103 ? -10.291 5.153 7.377 1.00 95.00 103 GLU A CA 1
ATOM 840 C C . GLU A 1 103 ? -10.893 4.075 6.475 1.00 95.00 103 GLU A C 1
ATOM 842 O O . GLU A 1 103 ? -10.916 2.911 6.861 1.00 95.00 103 GLU A O 1
ATOM 847 N N . GLN A 1 104 ? -11.240 4.412 5.229 1.00 94.62 104 GLN A N 1
ATOM 848 C CA . GLN A 1 104 ? -11.791 3.444 4.273 1.00 94.62 104 GLN A CA 1
ATOM 849 C C . GLN A 1 104 ? -10.856 2.260 4.007 1.00 94.62 104 GLN A C 1
ATOM 851 O O . GLN A 1 104 ? -11.312 1.129 3.838 1.00 94.62 104 GLN A O 1
ATOM 856 N N . TYR A 1 105 ? -9.542 2.499 3.958 1.00 94.75 105 TYR A N 1
ATOM 857 C CA . TYR A 1 105 ? -8.574 1.418 3.805 1.00 94.75 105 TYR A CA 1
ATOM 858 C C . TYR A 1 105 ? -8.639 0.447 4.989 1.00 94.75 105 TYR A C 1
ATOM 860 O O . TYR A 1 105 ? -8.659 -0.764 4.787 1.00 94.75 105 TYR A O 1
ATOM 868 N N . PHE A 1 106 ? -8.685 0.957 6.219 1.00 94.56 106 PHE A N 1
ATOM 869 C CA . PHE A 1 106 ? -8.752 0.104 7.400 1.00 94.56 106 PHE A CA 1
ATOM 870 C C . PHE A 1 106 ? -10.125 -0.521 7.636 1.00 94.56 106 PHE A C 1
ATOM 872 O O . PHE A 1 106 ? -10.182 -1.621 8.172 1.00 94.56 106 PHE A O 1
ATOM 879 N N . ASP A 1 107 ? -11.208 0.110 7.192 1.00 94.31 107 ASP A N 1
ATOM 880 C CA . ASP A 1 107 ? -12.532 -0.516 7.179 1.00 94.31 107 ASP A CA 1
ATOM 881 C C . ASP A 1 107 ? -12.554 -1.732 6.244 1.00 94.31 107 ASP A C 1
ATOM 883 O O . ASP A 1 107 ? -13.176 -2.753 6.536 1.00 94.31 107 ASP A O 1
ATOM 887 N N . GLN A 1 108 ? -11.835 -1.643 5.123 1.00 92.00 108 GLN A N 1
ATOM 888 C CA . GLN A 1 108 ? -11.708 -2.735 4.165 1.00 92.00 108 GLN A CA 1
ATOM 889 C C . GLN A 1 108 ? -10.753 -3.845 4.639 1.00 92.00 108 GLN A C 1
ATOM 891 O O . GLN A 1 108 ? -10.976 -5.014 4.308 1.00 92.00 108 GLN A O 1
ATOM 896 N N . TYR A 1 109 ? -9.697 -3.484 5.373 1.00 93.94 109 TYR A N 1
ATOM 897 C CA . TYR A 1 109 ? -8.649 -4.387 5.859 1.00 93.94 109 TYR A CA 1
ATOM 898 C C . TYR A 1 109 ? -8.483 -4.242 7.384 1.00 93.94 109 TYR A C 1
ATOM 900 O O . TYR A 1 109 ? -7.483 -3.710 7.882 1.00 93.94 109 TYR A O 1
ATOM 908 N N . SER A 1 110 ? -9.500 -4.657 8.143 1.00 95.62 110 SER A N 1
ATOM 909 C CA . SER A 1 110 ? -9.578 -4.414 9.588 1.00 95.62 110 SER A CA 1
ATOM 910 C C . SER A 1 110 ? -8.467 -5.107 10.375 1.00 95.62 110 SER A C 1
ATOM 912 O O . SER A 1 110 ? -7.912 -4.510 11.300 1.00 95.62 110 SER A O 1
ATOM 914 N N . PHE A 1 111 ? -8.067 -6.322 9.987 1.00 97.25 111 PHE A N 1
ATOM 915 C CA . PHE A 1 111 ? -6.999 -7.040 10.691 1.00 97.25 111 PHE A CA 1
ATOM 916 C C . PHE A 1 111 ? -5.613 -6.475 10.375 1.00 97.25 111 PHE A C 1
ATOM 918 O O . PHE A 1 111 ? -4.710 -6.535 11.211 1.00 97.25 111 PHE A O 1
ATOM 925 N N . VAL A 1 112 ? -5.450 -5.800 9.232 1.00 96.06 112 VAL A N 1
ATOM 926 C CA . VAL A 1 112 ? -4.252 -4.984 8.979 1.00 96.06 112 VAL A CA 1
ATO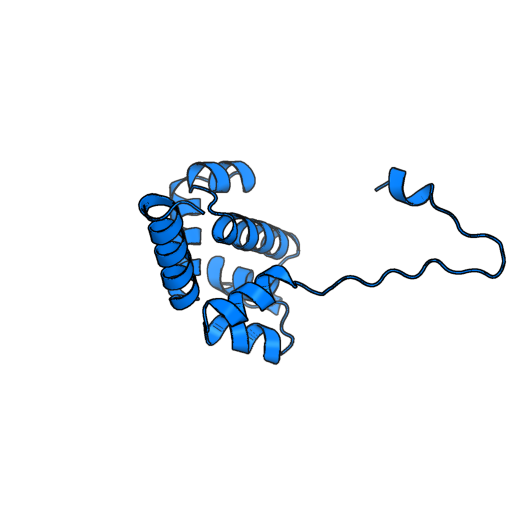M 927 C C . VAL A 1 112 ? -4.142 -3.851 10.001 1.00 96.06 112 VAL A C 1
ATOM 929 O O . VAL A 1 112 ? -3.046 -3.596 10.508 1.00 96.06 112 VAL A O 1
ATOM 932 N N . LYS A 1 113 ? -5.254 -3.180 10.331 1.00 95.50 113 LYS A N 1
ATOM 933 C CA . LYS A 1 113 ? -5.262 -2.124 11.354 1.00 95.50 113 LYS A CA 1
ATOM 934 C C . LYS A 1 113 ? -4.861 -2.679 12.717 1.00 95.50 113 LYS A C 1
ATOM 936 O O . LYS A 1 113 ? -3.983 -2.114 13.365 1.00 95.50 113 LYS A O 1
ATOM 941 N N . GLU A 1 114 ? -5.472 -3.788 13.127 1.00 96.44 114 GLU A N 1
ATOM 942 C CA . GLU A 1 114 ? -5.171 -4.448 14.402 1.00 96.44 114 GLU A CA 1
ATOM 943 C C . GLU A 1 114 ? -3.693 -4.836 14.503 1.00 96.44 114 GLU A C 1
ATOM 945 O O . GLU A 1 114 ? -3.038 -4.533 15.503 1.00 96.44 114 GLU A O 1
ATOM 950 N N . PHE A 1 115 ? -3.140 -5.423 13.440 1.00 95.81 115 PHE A N 1
ATOM 951 C CA . PHE A 1 115 ? -1.727 -5.778 13.368 1.00 95.81 115 PHE A CA 1
ATOM 952 C C . PHE A 1 115 ? -0.805 -4.555 13.504 1.00 95.81 115 PHE A C 1
ATOM 954 O O . PHE A 1 115 ? 0.158 -4.586 14.273 1.00 95.81 115 PHE A O 1
ATOM 961 N N . ILE A 1 116 ? -1.099 -3.458 12.797 1.00 93.38 116 ILE A N 1
ATOM 962 C CA . ILE A 1 116 ? -0.303 -2.221 12.862 1.00 93.38 116 ILE A CA 1
ATOM 963 C C . ILE A 1 116 ? -0.388 -1.580 14.252 1.00 93.38 116 ILE A C 1
ATOM 965 O O . ILE A 1 116 ? 0.636 -1.166 14.801 1.00 93.38 116 ILE A O 1
ATOM 969 N N . ASP A 1 117 ? -1.580 -1.516 14.844 1.00 93.62 117 ASP A N 1
ATOM 970 C CA . ASP A 1 117 ? -1.785 -0.967 16.186 1.00 93.62 117 ASP A CA 1
ATOM 971 C C . ASP A 1 117 ? -1.037 -1.798 17.241 1.00 93.62 117 ASP A C 1
ATOM 973 O O . ASP A 1 117 ? -0.356 -1.242 18.111 1.00 93.62 117 ASP A O 1
ATOM 977 N N . PHE A 1 118 ? -1.081 -3.127 17.119 1.00 93.94 118 PHE A N 1
ATOM 978 C CA . PHE A 1 118 ? -0.309 -4.040 17.958 1.00 93.94 118 PHE A CA 1
ATOM 979 C C . PHE A 1 118 ? 1.202 -3.835 17.791 1.00 93.94 118 PHE A C 1
ATOM 981 O O . PHE A 1 118 ? 1.930 -3.713 18.780 1.00 93.94 118 PHE A O 1
ATOM 988 N N . PHE A 1 119 ? 1.687 -3.712 16.554 1.00 90.81 119 PHE A N 1
ATOM 989 C CA . PHE A 1 119 ? 3.095 -3.436 16.279 1.00 90.81 119 PHE A CA 1
ATOM 990 C C . PHE A 1 119 ? 3.545 -2.092 16.877 1.00 90.81 119 PHE A C 1
ATOM 992 O O . PHE A 1 119 ? 4.601 -2.000 17.511 1.00 90.81 119 PHE A O 1
ATOM 999 N N . HIS A 1 120 ? 2.727 -1.043 16.748 1.00 90.31 120 HIS A N 1
ATOM 1000 C CA . HIS A 1 120 ? 2.991 0.256 17.366 1.00 90.31 120 HIS A CA 1
ATOM 1001 C C . HIS A 1 120 ? 3.033 0.186 18.894 1.00 90.31 120 HIS A C 1
ATOM 1003 O O . HIS A 1 120 ? 3.899 0.823 19.506 1.00 90.31 120 HIS A O 1
ATOM 1009 N N . TYR A 1 121 ? 2.133 -0.586 19.507 1.00 93.06 121 TYR A N 1
ATOM 1010 C CA . TYR A 1 121 ? 2.139 -0.842 20.943 1.00 93.06 121 TYR A CA 1
ATOM 1011 C C . TYR A 1 121 ? 3.447 -1.512 21.382 1.00 93.06 121 TYR A C 1
ATOM 1013 O O . TYR A 1 121 ? 4.121 -1.002 22.282 1.00 93.06 121 TYR A O 1
ATOM 1021 N N . LEU A 1 122 ? 3.863 -2.587 20.705 1.00 93.50 122 LEU A N 1
ATOM 1022 C CA . LEU A 1 122 ? 5.116 -3.281 21.013 1.00 93.50 122 LEU A CA 1
ATOM 1023 C C . LEU A 1 122 ? 6.326 -2.353 20.904 1.00 93.50 122 LEU 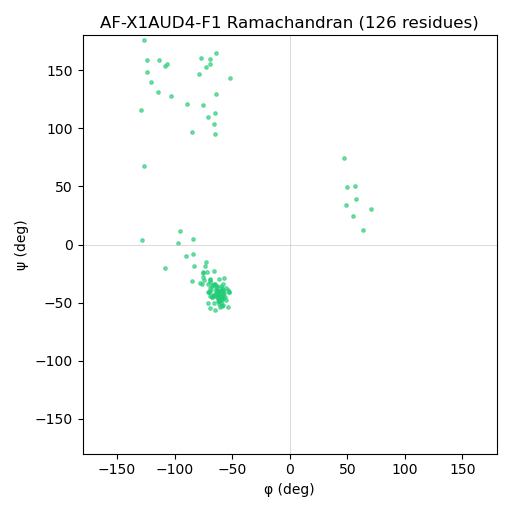A C 1
ATOM 1025 O O . LEU A 1 122 ? 7.116 -2.263 21.843 1.00 93.50 122 LEU A O 1
ATOM 1029 N N . ARG A 1 123 ? 6.431 -1.591 19.809 1.00 89.88 123 ARG A N 1
ATOM 1030 C CA . ARG A 1 123 ? 7.522 -0.628 19.602 1.00 89.88 123 ARG A CA 1
ATOM 1031 C C . ARG A 1 123 ? 7.607 0.400 20.732 1.00 89.88 123 ARG A C 1
ATOM 1033 O O . ARG A 1 123 ? 8.694 0.733 21.194 1.00 89.88 123 ARG A O 1
ATOM 1040 N N . LYS A 1 124 ? 6.461 0.909 21.195 1.00 90.75 124 LYS A N 1
ATOM 1041 C CA . LYS A 1 124 ? 6.402 1.924 22.258 1.00 90.75 124 LYS A CA 1
ATOM 1042 C C . LYS A 1 124 ? 6.783 1.369 23.634 1.00 90.75 124 LYS A C 1
ATOM 1044 O O . LYS A 1 124 ? 7.338 2.111 24.440 1.00 90.75 124 LYS A O 1
ATOM 1049 N N . HIS A 1 125 ? 6.453 0.110 23.916 1.00 92.81 125 HIS A N 1
ATOM 1050 C CA . HIS A 1 125 ? 6.522 -0.447 25.271 1.00 92.81 125 HIS A CA 1
ATOM 1051 C C . HIS A 1 125 ? 7.654 -1.456 25.498 1.00 92.81 125 HIS A C 1
ATOM 1053 O O . HIS A 1 125 ? 8.040 -1.657 26.647 1.00 92.81 125 HIS A O 1
ATOM 1059 N N . TYR A 1 126 ? 8.198 -2.062 24.443 1.00 88.38 126 TYR A N 1
ATOM 1060 C CA . TYR A 1 126 ? 9.120 -3.197 24.558 1.00 88.38 126 TYR A CA 1
ATOM 1061 C C . TYR A 1 126 ? 10.435 -3.038 23.784 1.00 88.38 126 TYR A C 1
ATOM 1063 O O . TYR A 1 126 ? 11.244 -3.956 23.830 1.00 88.38 126 TYR A O 1
ATOM 1071 N N . LEU A 1 127 ? 10.681 -1.881 23.149 1.00 62.94 127 LEU A N 1
ATOM 1072 C CA . LEU A 1 127 ? 11.931 -1.559 22.438 1.00 62.94 127 LEU A CA 1
ATOM 1073 C C . LEU A 1 127 ? 12.400 -2.691 21.503 1.00 62.94 127 LEU A C 1
ATOM 1075 O O . LEU A 1 127 ? 13.380 -3.389 21.768 1.00 62.94 127 LEU A O 1
ATOM 1079 N N . ILE A 1 128 ? 11.700 -2.807 20.374 1.00 53.84 128 ILE A N 1
ATOM 1080 C CA . ILE A 1 128 ? 12.335 -3.124 19.088 1.00 53.84 128 ILE A CA 1
ATOM 1081 C C . ILE A 1 128 ? 12.522 -1.796 18.356 1.00 53.84 128 ILE A C 1
ATOM 1083 O O . ILE A 1 128 ? 11.556 -0.994 18.373 1.00 53.84 128 ILE A O 1
#

InterPro domains:
  IPR001098 DNA-directed DNA polymerase, family A, palm domain [PF00476] (1-117)
  IPR001098 DNA-directed DNA polymerase, family A, palm domain [SM00482] (1-128)
  IPR002298 DNA polymerase A [PR00868] (14-37)
  IPR002298 DNA polymerase A [PR00868] (44-57)
  IPR002298 DNA polymerase A [PR00868] (68-93)
  IPR002298 DNA polymerase A [PR00868] (105-116)
  IPR002298 DNA polymerase A [PTHR10133] (4-116)
  IPR043502 DNA/RNA polymerase superfamily [SSF56672] (2-119)

Sequence (128 aa):
RETRKAFIVNENHILLEADYSQVELRILAHLSEDENLINSFERDVDFHRLTASQLFNVKMDEVTPTLRRSAKAINFGIIYGMTKFGLAKRLNILEDEAENYIEQYFDQYSFVKEFIDFFHYLRKHYLI